Protein AF-A0A1V1T979-F1 (afdb_monomer_lite)

pLDDT: mean 92.72, std 4.86, range [76.5, 98.06]

Structure (mmCIF, N/CA/C/O backbone):
data_AF-A0A1V1T979-F1
#
_entry.id   AF-A0A1V1T979-F1
#
loop_
_atom_site.group_PDB
_atom_site.id
_atom_site.type_symbol
_atom_site.label_atom_id
_atom_site.label_alt_id
_atom_site.label_comp_id
_atom_site.label_asym_id
_atom_site.label_entity_id
_atom_site.label_seq_id
_atom_site.pdbx_PDB_ins_code
_atom_site.Cartn_x
_atom_site.Cartn_y
_atom_site.Cartn_z
_atom_site.occupancy
_atom_site.B_iso_or_equiv
_atom_site.auth_seq_id
_atom_site.auth_comp_id
_atom_site.auth_asym_id
_atom_site.auth_atom_id
_atom_site.pdbx_PDB_model_num
ATOM 1 N N . MET A 1 1 ? 13.358 0.103 -5.852 1.00 85.50 1 MET A N 1
ATOM 2 C CA . MET A 1 1 ? 12.113 0.253 -5.070 1.00 85.50 1 MET A CA 1
ATOM 3 C C . MET A 1 1 ? 11.846 1.735 -4.889 1.00 85.50 1 MET A C 1
ATOM 5 O O . MET A 1 1 ? 12.797 2.460 -4.626 1.00 85.50 1 MET A O 1
ATOM 9 N N . PHE A 1 2 ? 10.605 2.182 -5.067 1.00 93.88 2 PHE A N 1
ATOM 10 C CA . PHE A 1 2 ? 10.219 3.582 -4.874 1.00 93.88 2 PHE A CA 1
ATOM 11 C C . PHE A 1 2 ? 8.944 3.655 -4.034 1.00 93.88 2 PHE A C 1
ATOM 13 O O . PHE A 1 2 ? 8.004 2.914 -4.310 1.00 93.88 2 PHE A O 1
ATOM 20 N N . ASN A 1 3 ? 8.923 4.512 -3.014 1.00 95.56 3 ASN A N 1
ATOM 21 C CA . ASN A 1 3 ? 7.775 4.676 -2.124 1.00 95.56 3 ASN A CA 1
ATOM 22 C C . ASN A 1 3 ? 7.138 6.049 -2.328 1.00 95.56 3 ASN A C 1
ATOM 24 O O . ASN A 1 3 ? 7.848 7.051 -2.448 1.00 95.56 3 ASN A O 1
ATOM 28 N N . ILE A 1 4 ? 5.811 6.080 -2.299 1.00 96.69 4 ILE A N 1
ATOM 29 C CA . ILE A 1 4 ? 5.015 7.303 -2.268 1.00 96.69 4 ILE A CA 1
ATOM 30 C C . ILE A 1 4 ? 4.163 7.263 -1.002 1.00 96.69 4 ILE A C 1
ATOM 32 O O . ILE A 1 4 ? 3.381 6.328 -0.818 1.00 96.69 4 ILE A O 1
ATOM 36 N N . ALA A 1 5 ? 4.334 8.247 -0.123 1.00 95.88 5 ALA A N 1
ATOM 37 C CA . ALA A 1 5 ? 3.540 8.361 1.093 1.00 95.88 5 ALA A CA 1
ATOM 38 C C . ALA A 1 5 ? 2.070 8.655 0.758 1.00 95.88 5 ALA A C 1
ATOM 40 O O . ALA A 1 5 ? 1.781 9.587 0.002 1.00 95.88 5 ALA A O 1
ATOM 41 N N . GLN A 1 6 ? 1.146 7.890 1.350 1.00 95.44 6 GLN A N 1
ATOM 42 C CA . GLN A 1 6 ? -0.293 8.155 1.244 1.00 95.44 6 GLN A CA 1
ATOM 43 C C . GLN A 1 6 ? -0.618 9.574 1.705 1.00 95.44 6 GLN A C 1
ATOM 45 O O . GLN A 1 6 ? -1.377 10.265 1.037 1.00 95.44 6 GLN A O 1
ATOM 50 N N . ASP A 1 7 ? -0.031 10.009 2.818 1.00 95.62 7 ASP A N 1
ATOM 51 C CA . ASP A 1 7 ? -0.361 11.285 3.452 1.00 95.62 7 ASP A CA 1
ATOM 52 C C . ASP A 1 7 ? -0.153 12.478 2.502 1.00 95.62 7 ASP A C 1
ATOM 54 O O . ASP A 1 7 ? -0.946 13.416 2.516 1.00 95.62 7 ASP A O 1
ATOM 58 N N . GLY A 1 8 ? 0.858 12.415 1.629 1.00 95.69 8 GLY A N 1
ATOM 59 C CA . GLY A 1 8 ? 1.082 13.422 0.590 1.00 95.69 8 GLY A CA 1
ATOM 60 C C . GLY A 1 8 ? 0.090 13.325 -0.574 1.00 95.69 8 GLY A C 1
ATOM 61 O O . GLY A 1 8 ? -0.326 14.342 -1.118 1.00 95.69 8 GLY A O 1
ATOM 62 N N . LEU A 1 9 ? -0.315 12.107 -0.951 1.00 94.56 9 LEU A N 1
ATOM 63 C CA . LEU A 1 9 ? -1.319 11.858 -1.998 1.00 94.56 9 LEU A CA 1
ATOM 64 C C . LEU A 1 9 ? -2.746 12.225 -1.561 1.00 94.56 9 LEU A C 1
ATOM 66 O O . LEU A 1 9 ? 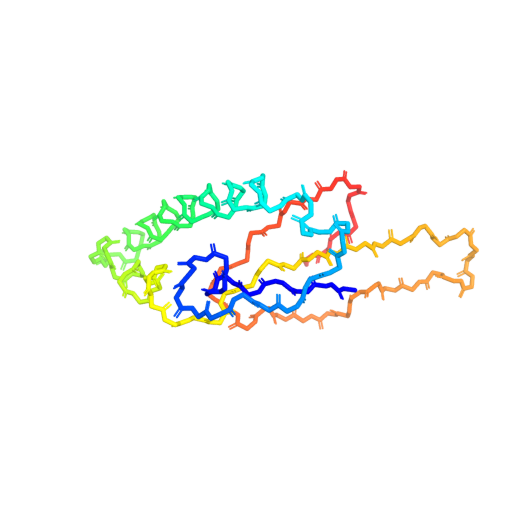-3.589 12.515 -2.405 1.00 94.56 9 LEU A O 1
ATOM 70 N N . MET A 1 10 ? -3.007 12.188 -0.254 1.00 93.62 10 MET A N 1
ATOM 71 C CA . MET A 1 10 ? -4.285 12.526 0.378 1.00 93.62 10 MET A CA 1
ATOM 72 C C . MET A 1 10 ? -4.295 13.942 0.968 1.00 93.62 10 MET A C 1
ATOM 74 O O . MET A 1 10 ? -5.211 14.276 1.713 1.00 93.62 10 MET A O 1
ATOM 78 N N . GLU A 1 11 ? -3.276 14.755 0.672 1.00 93.88 11 GLU A N 1
ATOM 79 C CA . GLU A 1 11 ? -3.163 16.156 1.108 1.00 93.88 11 GLU A CA 1
ATOM 80 C C . GLU A 1 11 ? -3.194 16.348 2.640 1.00 93.88 11 GLU A C 1
ATOM 82 O O . GLU A 1 11 ? -3.469 17.433 3.146 1.00 93.88 11 GLU A O 1
ATOM 87 N N . THR A 1 12 ? -2.872 15.299 3.402 1.00 94.06 12 THR A N 1
ATOM 88 C CA . THR A 1 12 ? -2.701 15.368 4.865 1.00 94.06 12 THR A CA 1
ATOM 89 C C . THR A 1 12 ? -1.350 15.989 5.226 1.00 94.06 12 THR A C 1
ATOM 91 O O . THR A 1 12 ? -1.204 16.638 6.261 1.00 94.06 12 THR A O 1
ATOM 94 N N . THR A 1 13 ? -0.353 15.815 4.356 1.00 95.50 13 THR A N 1
ATOM 95 C CA . THR A 1 13 ? 0.953 16.481 4.416 1.00 95.50 13 THR A CA 1
ATOM 96 C C . THR A 1 13 ? 1.337 17.020 3.037 1.00 95.50 13 THR A C 1
ATOM 98 O O . THR A 1 13 ? 0.737 16.625 2.033 1.00 95.50 13 THR A O 1
ATOM 101 N N . PRO A 1 14 ? 2.332 17.924 2.941 1.00 96.56 14 PRO A N 1
ATOM 102 C CA . PRO A 1 14 ? 2.870 18.324 1.648 1.00 96.56 14 PRO A CA 1
ATOM 103 C C . PRO A 1 14 ? 3.362 17.111 0.852 1.00 96.56 14 PRO A C 1
ATOM 105 O O . PRO A 1 14 ? 4.106 16.275 1.370 1.00 96.56 14 PRO A O 1
ATOM 108 N N . LEU A 1 15 ? 2.970 17.032 -0.420 1.00 95.69 15 LEU A N 1
ATOM 109 C CA . LEU A 1 15 ? 3.399 15.958 -1.308 1.00 95.69 15 LEU A CA 1
ATOM 110 C C . LEU A 1 15 ? 4.932 15.935 -1.419 1.00 95.69 15 LEU A C 1
ATOM 112 O O . LEU A 1 15 ? 5.567 16.956 -1.684 1.00 95.69 15 LEU A O 1
ATOM 116 N N . GLN A 1 16 ? 5.524 14.753 -1.232 1.00 95.44 16 GLN A N 1
ATOM 117 C CA . GLN A 1 16 ? 6.963 14.552 -1.411 1.00 95.44 16 GLN A CA 1
ATOM 118 C C . GLN A 1 16 ? 7.407 14.908 -2.840 1.00 95.44 16 GLN A C 1
ATOM 120 O O . GLN A 1 16 ? 6.619 14.848 -3.781 1.00 95.44 16 GLN A O 1
ATOM 125 N N . SER A 1 17 ? 8.694 15.201 -3.034 1.00 96.06 17 SER A N 1
ATOM 126 C CA . SER A 1 17 ? 9.239 15.361 -4.387 1.00 96.06 17 SER A CA 1
ATOM 127 C C . SER A 1 17 ? 9.100 14.055 -5.180 1.00 96.06 17 SER A C 1
ATOM 129 O O . SER A 1 17 ? 9.469 12.980 -4.695 1.00 96.06 17 SER A O 1
ATOM 131 N N . LEU A 1 18 ? 8.552 14.146 -6.395 1.00 96.38 18 LEU A N 1
ATOM 132 C CA . LEU A 1 18 ? 8.302 13.007 -7.277 1.00 96.38 18 LEU A CA 1
ATOM 133 C C . LEU A 1 18 ? 9.023 13.189 -8.620 1.00 96.38 18 LEU A C 1
ATOM 135 O O . LEU A 1 18 ? 9.028 14.293 -9.166 1.00 96.38 18 LEU A O 1
ATOM 139 N N . PRO A 1 19 ? 9.583 12.113 -9.205 1.00 95.56 19 PRO A N 1
ATOM 140 C CA . PRO A 1 19 ? 10.092 12.148 -10.571 1.00 95.56 19 PRO A CA 1
ATOM 141 C C . PRO A 1 19 ? 8.996 12.549 -11.572 1.00 95.56 19 PRO A C 1
ATOM 143 O O . PRO A 1 19 ? 7.837 12.170 -11.370 1.00 95.56 19 PRO A O 1
ATOM 146 N N . PRO A 1 20 ? 9.334 13.205 -12.699 1.00 95.31 20 PRO A N 1
ATOM 147 C CA . PRO A 1 20 ? 8.349 13.601 -13.712 1.00 95.31 20 PRO A CA 1
ATOM 148 C C . PRO A 1 20 ? 7.484 12.440 -14.225 1.00 95.31 20 PRO A C 1
ATOM 150 O O . PRO A 1 20 ? 6.287 12.607 -14.443 1.00 95.31 20 PRO A O 1
ATOM 153 N N . SER A 1 21 ? 8.072 11.243 -14.339 1.00 92.69 21 SER A N 1
ATOM 154 C CA . SER A 1 21 ? 7.381 10.016 -14.757 1.00 92.69 21 SER A CA 1
ATOM 155 C C . SER A 1 21 ? 6.341 9.503 -13.759 1.00 92.69 21 SER A C 1
ATOM 157 O O . SER A 1 21 ? 5.511 8.686 -14.129 1.00 92.69 21 SER A O 1
ATOM 159 N N . ILE A 1 22 ? 6.378 9.948 -12.503 1.00 95.44 22 ILE A N 1
ATOM 160 C CA . ILE A 1 22 ? 5.358 9.644 -11.493 1.00 95.44 22 ILE A CA 1
ATOM 161 C C . ILE A 1 22 ? 4.396 10.822 -11.366 1.00 95.44 22 ILE A C 1
ATOM 163 O O . ILE A 1 22 ? 3.184 10.626 -11.348 1.00 95.44 22 ILE A O 1
ATOM 167 N N . TYR A 1 23 ? 4.929 12.047 -11.334 1.00 94.94 23 TYR A N 1
ATOM 168 C CA . TYR A 1 23 ? 4.138 13.267 -11.192 1.00 94.94 23 TYR A CA 1
ATOM 169 C C . TYR A 1 23 ? 3.078 13.403 -12.298 1.00 94.94 23 TYR A C 1
ATOM 171 O O . TYR A 1 23 ? 1.916 13.686 -12.012 1.00 94.94 23 TYR A O 1
ATOM 179 N N . GLY A 1 24 ? 3.438 13.096 -13.551 1.00 95.81 24 GLY A N 1
ATOM 180 C CA . GLY A 1 24 ? 2.503 13.107 -14.685 1.00 95.81 24 GLY A CA 1
ATOM 181 C C . GLY A 1 24 ? 1.362 12.081 -14.598 1.00 95.81 24 GLY A C 1
ATOM 182 O O . GLY A 1 24 ? 0.402 12.173 -15.356 1.00 95.81 24 GLY A O 1
ATOM 183 N N . HIS A 1 25 ? 1.436 11.126 -13.665 1.00 96.75 25 HIS A N 1
ATOM 184 C CA . HIS A 1 25 ? 0.451 10.060 -13.462 1.00 96.75 25 HIS A CA 1
ATOM 185 C C . HIS A 1 25 ? -0.179 10.092 -12.061 1.00 96.75 25 HIS A C 1
ATOM 187 O O . HIS A 1 25 ? -0.728 9.089 -11.605 1.00 96.75 25 HIS A O 1
ATOM 193 N N . LEU A 1 26 ? -0.148 11.235 -11.370 1.00 96.50 26 LEU A N 1
ATOM 194 C CA . LEU A 1 26 ? -0.785 11.372 -10.057 1.00 96.50 26 LEU A CA 1
ATOM 195 C C . LEU A 1 26 ? -2.276 10.989 -10.043 1.00 96.50 26 LEU A C 1
ATOM 197 O O . LEU A 1 26 ? -2.656 10.233 -9.150 1.00 96.50 26 LEU A O 1
ATOM 201 N N . PRO A 1 27 ? -3.123 11.410 -11.007 1.00 97.12 27 PRO A N 1
ATOM 202 C CA . PRO A 1 27 ? -4.545 11.069 -10.965 1.00 97.12 27 PRO A CA 1
ATOM 203 C C . PRO A 1 27 ? -4.841 9.556 -10.911 1.00 97.12 27 PRO A C 1
ATOM 205 O O . PRO A 1 27 ? -5.563 9.138 -10.002 1.00 97.12 27 PRO A O 1
ATOM 208 N N . PRO A 1 28 ? -4.283 8.696 -11.793 1.00 97.31 28 PRO A N 1
ATOM 209 C CA . PRO A 1 28 ? -4.499 7.255 -11.677 1.00 97.31 28 PRO A CA 1
ATOM 210 C C . PRO A 1 28 ? -3.852 6.643 -10.427 1.00 97.31 28 PRO A C 1
ATOM 212 O O . PRO A 1 28 ? -4.417 5.705 -9.874 1.00 97.31 28 PRO A O 1
ATOM 215 N N . ILE A 1 29 ? -2.725 7.171 -9.933 1.00 97.19 29 ILE A N 1
ATOM 216 C CA . ILE A 1 29 ? -2.103 6.699 -8.680 1.00 97.19 29 ILE A CA 1
ATOM 217 C C . ILE A 1 29 ? -3.020 6.966 -7.478 1.00 97.19 29 ILE A C 1
ATOM 219 O O . ILE A 1 29 ? -3.233 6.078 -6.654 1.00 97.19 29 ILE A O 1
ATOM 223 N N . ILE A 1 30 ? -3.601 8.165 -7.394 1.00 97.00 30 ILE A N 1
ATOM 224 C CA . ILE A 1 30 ? -4.557 8.534 -6.340 1.00 97.00 30 ILE A CA 1
ATOM 225 C C . ILE A 1 30 ? -5.828 7.690 -6.460 1.00 97.00 30 ILE A C 1
ATOM 227 O O . ILE A 1 30 ? -6.346 7.203 -5.458 1.00 97.00 30 ILE A O 1
ATOM 231 N N . SER A 1 31 ? -6.321 7.473 -7.682 1.00 97.88 31 SER A N 1
ATOM 232 C CA . SER A 1 31 ? -7.470 6.595 -7.914 1.00 97.88 31 SER A CA 1
ATOM 233 C C . SER A 1 31 ? -7.188 5.161 -7.460 1.00 97.88 31 SER A C 1
ATOM 235 O O . SER A 1 31 ? -8.013 4.574 -6.763 1.00 97.88 31 SER A O 1
ATOM 237 N N . TYR A 1 32 ? -6.018 4.609 -7.787 1.00 97.31 32 TYR A N 1
ATOM 238 C CA . TYR A 1 32 ? -5.591 3.288 -7.323 1.00 97.31 32 TYR A CA 1
ATOM 239 C C . TYR A 1 32 ? -5.543 3.215 -5.792 1.00 97.31 32 TYR A C 1
ATOM 241 O O . TYR A 1 32 ? -6.102 2.291 -5.206 1.00 97.31 32 TYR A O 1
ATOM 249 N N . LEU A 1 33 ? -4.953 4.221 -5.137 1.00 96.38 33 LEU A N 1
ATOM 250 C CA . LEU A 1 33 ? -4.884 4.295 -3.678 1.00 96.38 33 LEU A CA 1
ATOM 251 C C . LEU A 1 33 ? -6.267 4.264 -3.022 1.00 96.38 33 LEU A C 1
ATOM 253 O O . LEU A 1 33 ? -6.466 3.517 -2.068 1.00 96.38 33 LEU A O 1
ATOM 257 N N . ARG A 1 34 ? -7.224 5.039 -3.545 1.00 96.06 34 ARG A N 1
ATOM 258 C CA . ARG A 1 34 ? -8.599 5.076 -3.024 1.00 96.06 34 ARG A CA 1
ATOM 259 C C . ARG A 1 34 ? -9.286 3.716 -3.141 1.00 96.06 34 ARG A C 1
ATOM 261 O O . ARG A 1 34 ? -9.829 3.231 -2.159 1.00 96.06 34 ARG A O 1
ATOM 268 N N . HIS A 1 35 ? -9.156 3.044 -4.285 1.00 97.12 35 HIS A N 1
ATOM 269 C CA . HIS A 1 35 ? -9.685 1.685 -4.430 1.00 97.12 35 HIS A CA 1
ATOM 270 C C . HIS A 1 35 ? -9.020 0.694 -3.462 1.00 97.12 35 HIS A C 1
ATOM 272 O O . HIS A 1 35 ? -9.692 -0.171 -2.905 1.00 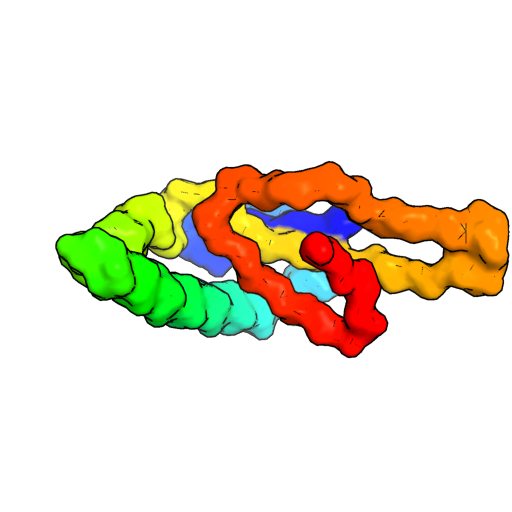97.12 35 HIS A O 1
ATOM 278 N N . CYS A 1 36 ? -7.711 0.815 -3.216 1.00 96.19 36 CYS A N 1
ATOM 279 C CA . CYS A 1 36 ? -7.039 0.010 -2.195 1.00 96.19 36 CYS A CA 1
ATOM 280 C C . CYS A 1 36 ? -7.594 0.281 -0.788 1.00 96.19 36 CYS A C 1
ATOM 282 O O . CYS A 1 36 ? -7.780 -0.669 -0.032 1.00 96.19 36 CYS A O 1
ATOM 284 N N . GLN A 1 37 ? -7.881 1.539 -0.442 1.00 94.75 37 GLN A N 1
ATOM 285 C CA . GLN A 1 37 ? -8.499 1.903 0.839 1.00 94.75 37 GLN A CA 1
ATOM 286 C C . GLN A 1 37 ? -9.889 1.270 0.991 1.00 94.75 37 GLN A C 1
ATOM 288 O O . GLN A 1 37 ? -10.181 0.713 2.049 1.00 94.75 37 GLN A O 1
ATOM 293 N N . ASP A 1 38 ? -10.702 1.263 -0.069 1.00 95.06 38 ASP A N 1
ATOM 294 C CA . ASP A 1 38 ? -12.019 0.612 -0.069 1.00 95.06 38 ASP A CA 1
ATOM 295 C C . ASP A 1 38 ? -11.904 -0.908 0.143 1.00 95.06 38 ASP A 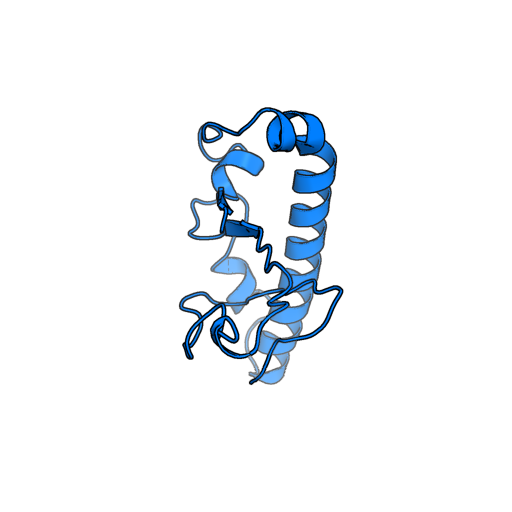C 1
ATOM 297 O O . ASP A 1 38 ? -12.617 -1.490 0.964 1.00 95.06 38 ASP A O 1
ATOM 301 N N . ILE A 1 39 ? -10.959 -1.561 -0.543 1.00 96.19 39 ILE A N 1
ATOM 302 C CA . ILE A 1 39 ? -10.683 -2.996 -0.368 1.00 96.19 39 ILE A CA 1
ATOM 303 C C . ILE A 1 39 ? -10.237 -3.290 1.070 1.00 96.19 39 ILE A C 1
ATOM 305 O O . ILE A 1 39 ? -10.734 -4.231 1.692 1.00 96.19 39 ILE A O 1
ATOM 309 N N . ILE A 1 40 ? -9.325 -2.485 1.619 1.00 95.25 40 ILE A N 1
ATOM 310 C CA . ILE A 1 40 ? -8.840 -2.633 2.998 1.00 95.25 40 ILE A CA 1
ATOM 311 C C . ILE A 1 40 ? -9.986 -2.450 3.997 1.00 95.25 40 ILE A C 1
ATOM 313 O O . ILE A 1 40 ? -10.076 -3.217 4.954 1.00 95.25 40 ILE A O 1
ATOM 317 N N . ALA A 1 41 ? -10.895 -1.498 3.775 1.00 93.88 41 ALA A N 1
ATOM 318 C CA . ALA A 1 41 ? -12.065 -1.310 4.628 1.00 93.88 41 ALA A CA 1
ATOM 319 C C . ALA A 1 41 ? -12.944 -2.573 4.676 1.00 93.88 41 ALA A C 1
ATOM 321 O O . ALA A 1 41 ? -13.335 -3.005 5.762 1.00 93.88 41 ALA A O 1
ATOM 322 N N . ILE A 1 42 ? -13.179 -3.221 3.531 1.00 96.19 42 ILE A N 1
ATOM 323 C CA . ILE A 1 42 ? -13.927 -4.488 3.459 1.00 96.19 42 ILE A CA 1
ATOM 324 C C . ILE A 1 42 ? -13.196 -5.604 4.220 1.00 96.19 42 ILE A C 1
ATOM 326 O O . ILE A 1 42 ? -13.818 -6.324 5.004 1.00 96.19 42 ILE A O 1
ATOM 330 N N . ILE A 1 43 ? -11.879 -5.736 4.024 1.00 96.31 43 ILE A N 1
ATOM 331 C CA . ILE A 1 43 ? -11.052 -6.734 4.722 1.00 96.31 43 ILE A CA 1
ATOM 332 C C . ILE A 1 43 ? -11.107 -6.513 6.238 1.00 96.31 43 ILE A C 1
ATOM 334 O O . ILE A 1 43 ? -11.326 -7.463 6.987 1.00 96.31 43 ILE A O 1
ATOM 338 N N . ASN A 1 44 ? -10.973 -5.269 6.696 1.00 95.75 44 ASN A N 1
ATOM 339 C CA . ASN A 1 44 ? -11.040 -4.910 8.111 1.00 95.75 44 ASN A CA 1
ATOM 340 C C . ASN A 1 44 ? -12.379 -5.304 8.743 1.00 95.75 44 ASN A C 1
ATOM 342 O O . ASN A 1 44 ? -12.387 -5.923 9.806 1.00 95.75 44 ASN A O 1
ATOM 346 N N . VAL A 1 45 ? -13.501 -5.010 8.080 1.00 96.44 45 VAL A N 1
ATOM 347 C CA . VAL A 1 45 ? -14.833 -5.417 8.558 1.00 96.44 45 VAL A CA 1
ATOM 348 C C . VAL A 1 45 ? -14.939 -6.942 8.628 1.00 96.44 45 VAL A C 1
ATOM 350 O O . VAL A 1 45 ? -15.421 -7.488 9.622 1.00 96.44 45 VAL A O 1
ATOM 353 N N . ALA A 1 46 ? -14.462 -7.654 7.603 1.00 97.19 46 ALA A N 1
ATOM 354 C CA . ALA A 1 46 ? -14.491 -9.114 7.578 1.00 97.19 46 ALA A CA 1
ATOM 355 C C . ALA A 1 46 ? -13.643 -9.738 8.700 1.00 97.19 46 ALA A C 1
ATOM 357 O O . ALA A 1 46 ? -14.075 -10.717 9.312 1.00 97.19 46 ALA A O 1
ATOM 358 N N . LEU A 1 47 ? -12.464 -9.180 8.987 1.00 97.06 47 LEU A N 1
ATOM 359 C CA . LEU A 1 47 ? -11.601 -9.615 10.088 1.00 97.06 47 LEU A CA 1
ATOM 360 C C . LEU A 1 47 ? -12.236 -9.318 11.449 1.00 97.06 47 LEU A C 1
ATOM 362 O O . LEU A 1 47 ? -12.257 -10.193 12.310 1.00 97.06 47 LEU A O 1
ATOM 366 N N . ALA A 1 48 ? -12.800 -8.121 11.635 1.00 97.62 48 ALA A N 1
ATOM 367 C CA . ALA A 1 48 ? -13.469 -7.742 12.879 1.00 97.62 48 ALA A CA 1
ATOM 368 C C . ALA A 1 48 ? -14.631 -8.691 13.197 1.00 97.62 48 ALA A C 1
ATOM 370 O O . ALA A 1 48 ? -14.687 -9.246 14.294 1.00 97.62 48 ALA A O 1
ATOM 371 N N . ARG A 1 49 ? -15.495 -8.965 12.209 1.00 97.81 49 ARG A N 1
ATOM 372 C CA . ARG A 1 49 ? -16.611 -9.914 12.348 1.00 97.81 49 ARG A CA 1
ATOM 373 C C . ARG A 1 49 ? -16.139 -11.315 12.731 1.00 97.81 49 ARG A C 1
ATOM 375 O O . ARG A 1 49 ? -16.697 -11.910 13.647 1.00 97.81 49 ARG A O 1
ATOM 382 N N . GLN A 1 50 ? -15.110 -11.835 12.060 1.00 97.75 50 GLN A N 1
ATOM 383 C CA . GLN A 1 50 ? -14.572 -13.175 12.341 1.00 97.75 50 GLN A CA 1
ATOM 384 C C . GLN A 1 50 ? -13.954 -13.289 13.739 1.00 97.75 50 GLN A C 1
ATOM 386 O O . GLN A 1 50 ? -13.942 -14.374 14.315 1.00 97.75 50 GLN A O 1
ATOM 391 N N . LEU A 1 51 ? -13.480 -12.175 14.296 1.00 97.88 51 LEU A N 1
ATOM 392 C CA . LEU A 1 51 ? -12.928 -12.098 15.647 1.00 97.88 51 LEU A CA 1
ATOM 393 C C . LEU A 1 51 ? -13.975 -11.726 16.714 1.00 97.88 51 LEU A C 1
ATOM 395 O O . LEU A 1 51 ? -13.621 -11.610 17.885 1.00 97.88 51 LEU A O 1
ATOM 399 N N . GLY A 1 52 ? -15.248 -11.540 16.341 1.00 97.94 52 GLY A N 1
ATOM 400 C CA . GLY A 1 52 ? -16.313 -11.139 17.269 1.00 97.94 52 GLY A CA 1
ATOM 401 C C . GLY A 1 52 ? -16.177 -9.704 17.793 1.00 97.94 52 GLY A C 1
ATOM 402 O O . GLY A 1 52 ? -16.665 -9.397 18.879 1.00 97.94 52 GLY A O 1
ATOM 403 N N . LEU A 1 53 ? -15.497 -8.834 17.045 1.00 98.06 53 LEU A N 1
ATOM 404 C CA . LEU A 1 53 ? -15.261 -7.432 17.387 1.00 98.06 53 LEU A CA 1
ATOM 405 C C . LEU A 1 53 ? -16.269 -6.510 16.673 1.00 98.06 53 LEU A C 1
ATOM 407 O O . LEU A 1 53 ? -16.804 -6.885 15.625 1.00 98.06 53 LEU A O 1
ATOM 411 N N . PRO A 1 54 ? -16.497 -5.281 17.179 1.00 97.75 54 PRO A N 1
ATOM 412 C CA . PRO A 1 54 ? -17.201 -4.241 16.429 1.00 97.75 54 PRO A CA 1
ATOM 413 C C . PRO A 1 54 ? -16.576 -4.015 15.046 1.00 97.75 54 PRO A C 1
ATOM 415 O O . PRO A 1 54 ? -15.351 -3.991 14.916 1.00 97.75 54 PRO A O 1
ATOM 418 N N . GLU A 1 55 ? -17.403 -3.841 14.012 1.00 95.31 55 GLU A N 1
ATOM 419 C CA . GLU A 1 55 ? -16.958 -3.802 12.605 1.00 95.31 55 GLU A CA 1
ATOM 420 C C . GLU A 1 55 ? -15.962 -2.677 12.298 1.00 95.31 55 GLU A C 1
ATOM 422 O O . GLU A 1 55 ? -15.124 -2.800 11.404 1.00 95.31 55 GLU A O 1
ATOM 427 N N . ASP A 1 56 ? -16.028 -1.589 13.057 1.00 94.56 56 ASP A N 1
ATOM 428 C CA . ASP A 1 56 ? -15.173 -0.417 12.928 1.00 94.56 56 ASP A CA 1
ATOM 429 C C . ASP A 1 56 ? -13.835 -0.549 13.669 1.00 94.56 56 ASP A C 1
ATOM 431 O O . ASP A 1 56 ? -12.955 0.281 13.449 1.00 94.56 56 ASP A O 1
ATOM 435 N N . THR A 1 57 ? -13.637 -1.596 14.483 1.00 95.31 57 THR A N 1
ATOM 436 C CA . THR A 1 57 ? -12.463 -1.754 15.365 1.00 95.31 57 THR A CA 1
ATOM 437 C C . THR A 1 57 ? -11.144 -1.529 14.631 1.00 95.31 57 THR A C 1
ATOM 439 O O . THR A 1 57 ? -10.304 -0.749 15.076 1.00 95.31 57 THR A O 1
ATOM 442 N N . PHE A 1 58 ? -10.953 -2.184 13.483 1.00 93.88 58 PHE A N 1
ATOM 443 C CA . PHE A 1 58 ? -9.716 -2.045 12.715 1.00 93.88 58 PHE A CA 1
ATOM 444 C C . PHE A 1 58 ? -9.698 -0.784 11.855 1.00 93.88 58 PHE A C 1
ATOM 446 O O . PHE A 1 58 ? -8.656 -0.137 11.767 1.00 93.88 58 PHE A O 1
ATOM 453 N N . ALA A 1 59 ? -10.829 -0.407 11.249 1.00 88.12 59 ALA A N 1
ATOM 454 C CA . ALA A 1 59 ? -10.920 0.767 10.381 1.00 88.12 59 ALA A CA 1
ATOM 455 C C . ALA A 1 59 ? -10.660 2.078 11.150 1.00 88.12 59 ALA A C 1
ATOM 457 O O . ALA A 1 59 ? -9.964 2.963 10.651 1.00 88.12 59 ALA A O 1
ATOM 458 N N . ALA A 1 60 ? -11.135 2.176 12.394 1.00 90.75 60 ALA A N 1
ATOM 459 C CA . ALA A 1 60 ? -10.941 3.335 13.263 1.00 90.75 60 ALA A CA 1
ATOM 460 C C . ALA A 1 60 ? -9.460 3.608 13.590 1.00 90.75 60 ALA A C 1
ATOM 46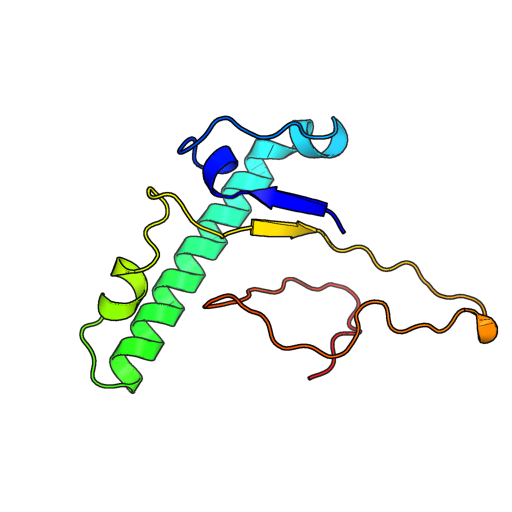2 O O . ALA A 1 60 ? -9.077 4.760 13.817 1.00 90.75 60 ALA A O 1
ATOM 463 N N . LEU A 1 61 ? -8.615 2.570 13.573 1.00 90.75 61 LEU A N 1
ATOM 464 C CA . LEU A 1 61 ? -7.177 2.664 13.851 1.00 90.75 61 LEU A CA 1
ATOM 465 C C . LEU A 1 61 ? -6.342 3.102 12.639 1.00 90.75 61 LEU A C 1
ATOM 467 O O . LEU A 1 61 ? -5.162 3.405 12.794 1.00 90.75 61 LEU A O 1
ATOM 471 N N . GLN A 1 62 ? -6.932 3.152 11.445 1.00 88.94 62 GLN A N 1
ATOM 472 C CA . GLN A 1 62 ? -6.213 3.372 10.185 1.00 88.94 62 GLN A CA 1
ATOM 473 C C . GLN A 1 62 ? -6.920 4.386 9.272 1.00 88.94 62 GLN A C 1
ATOM 475 O O . GLN A 1 62 ? -6.970 4.230 8.055 1.00 88.94 62 GLN A O 1
ATOM 480 N N . SER A 1 63 ? -7.473 5.447 9.873 1.00 87.81 63 SER A N 1
ATOM 481 C CA . SER A 1 63 ? -8.164 6.530 9.159 1.00 87.81 63 SER A CA 1
ATOM 482 C C . SER A 1 63 ? -7.289 7.137 8.047 1.00 87.81 63 SER A C 1
ATOM 484 O O . SER A 1 63 ? -6.243 7.705 8.367 1.00 87.81 63 SER A O 1
ATOM 486 N N . PRO A 1 64 ? -7.732 7.134 6.772 1.00 83.88 64 PRO A N 1
ATOM 487 C CA . PRO A 1 64 ? -6.964 7.683 5.645 1.00 83.88 64 PRO A CA 1
ATOM 488 C C . PRO A 1 64 ? -6.665 9.185 5.719 1.00 83.88 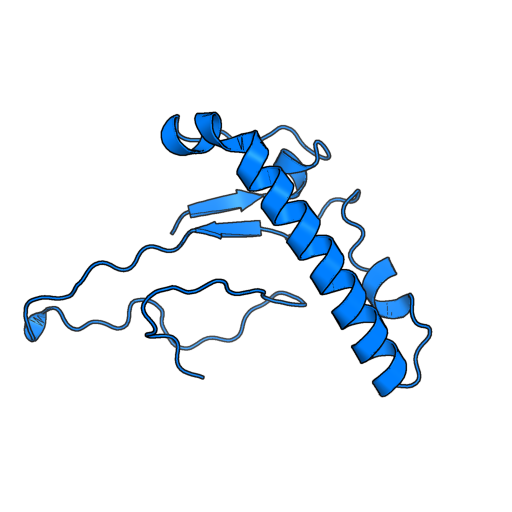64 PRO A C 1
ATOM 490 O O . PRO A 1 64 ? -5.792 9.676 5.013 1.00 83.88 64 PRO A O 1
ATOM 493 N N . THR A 1 65 ? -7.418 9.914 6.543 1.00 85.88 65 THR A N 1
ATOM 494 C CA . THR A 1 65 ? -7.316 11.369 6.747 1.00 85.88 65 THR A CA 1
ATOM 495 C C . THR A 1 65 ? -6.402 11.766 7.907 1.00 85.88 65 THR A C 1
ATOM 497 O O . THR A 1 65 ? -6.268 12.949 8.215 1.00 85.88 65 THR A O 1
ATOM 500 N N . LYS A 1 66 ? -5.819 10.788 8.605 1.00 90.56 66 LYS A N 1
ATOM 501 C CA . LYS A 1 66 ? -4.852 11.014 9.680 1.00 90.56 66 LYS A CA 1
ATOM 502 C C . LYS A 1 66 ? -3.467 10.610 9.196 1.00 90.56 66 LYS A C 1
ATOM 504 O O . LYS A 1 66 ? -3.338 9.772 8.310 1.00 90.56 66 LYS A O 1
ATOM 509 N N . LEU A 1 67 ? -2.446 11.189 9.826 1.00 92.88 67 LEU A N 1
ATOM 510 C CA . LEU A 1 67 ? -1.059 10.807 9.577 1.00 92.88 67 LEU A CA 1
ATOM 511 C C . LEU A 1 67 ? -0.884 9.300 9.753 1.00 92.88 67 LEU A C 1
ATOM 513 O O . LEU A 1 67 ? -1.332 8.729 10.754 1.00 92.88 67 LEU A O 1
ATOM 517 N N . SER A 1 68 ? -0.236 8.668 8.781 1.00 90.62 68 SER A N 1
ATOM 518 C CA . SER A 1 68 ? -0.092 7.220 8.731 1.00 90.62 68 SER A CA 1
ATOM 519 C C . SER A 1 68 ? 1.249 6.802 8.128 1.00 90.62 68 SER A C 1
ATOM 521 O O . SER A 1 68 ? 1.878 7.522 7.361 1.00 90.62 68 SER A O 1
ATOM 523 N N . GLY A 1 69 ? 1.686 5.581 8.440 1.00 91.12 69 GLY A N 1
ATOM 524 C CA . GLY A 1 69 ? 2.838 4.954 7.782 1.00 91.12 69 GLY A CA 1
ATOM 525 C C . GLY A 1 69 ? 2.507 4.324 6.424 1.00 91.12 69 GLY A C 1
ATOM 526 O O . GLY A 1 69 ? 3.307 3.541 5.913 1.00 91.12 69 GLY A O 1
ATOM 527 N N . THR A 1 70 ? 1.323 4.592 5.862 1.00 94.12 70 THR A N 1
ATOM 528 C CA . THR A 1 70 ? 0.846 3.927 4.644 1.00 94.12 70 THR A CA 1
ATOM 529 C C . THR A 1 70 ? 1.613 4.428 3.428 1.00 94.12 70 THR A C 1
ATOM 531 O O . THR A 1 70 ? 1.708 5.631 3.173 1.00 94.12 70 THR A O 1
ATOM 534 N N . VAL A 1 71 ? 2.149 3.497 2.640 1.00 95.50 71 VAL A N 1
ATOM 535 C CA . VAL A 1 71 ? 2.938 3.814 1.447 1.00 95.50 71 VAL A CA 1
ATOM 536 C C . VAL A 1 71 ? 2.496 2.976 0.256 1.00 95.50 71 VAL A C 1
ATOM 538 O O . VAL A 1 71 ? 2.277 1.772 0.372 1.00 95.50 71 VAL A O 1
ATOM 541 N N . LEU A 1 72 ? 2.446 3.600 -0.919 1.00 96.56 72 LEU A N 1
ATOM 542 C CA . LEU A 1 72 ? 2.461 2.874 -2.182 1.00 96.56 72 LEU A CA 1
ATOM 543 C C . LEU A 1 72 ? 3.906 2.536 -2.532 1.00 96.56 72 LEU A C 1
ATOM 545 O O . LEU A 1 72 ? 4.735 3.430 -2.713 1.00 96.56 72 LEU A O 1
ATOM 549 N N . ARG A 1 73 ? 4.204 1.241 -2.640 1.00 95.75 73 ARG A N 1
ATOM 550 C CA . ARG A 1 73 ? 5.540 0.730 -2.955 1.00 95.75 73 ARG A CA 1
ATOM 551 C C . ARG A 1 73 ? 5.587 0.206 -4.383 1.00 95.75 73 ARG A C 1
ATOM 553 O O . ARG A 1 73 ? 5.035 -0.845 -4.690 1.00 95.75 73 ARG A O 1
ATOM 560 N N . LEU A 1 74 ? 6.300 0.917 -5.248 1.00 94.44 74 LEU A N 1
ATOM 561 C CA . LEU A 1 74 ? 6.550 0.509 -6.625 1.00 94.44 74 LEU A CA 1
ATOM 562 C C . LEU A 1 74 ? 7.807 -0.365 -6.688 1.00 94.44 74 LEU A C 1
ATOM 564 O O . LEU A 1 74 ? 8.926 0.069 -6.366 1.00 94.44 74 LEU A O 1
ATOM 568 N N . LEU A 1 75 ? 7.612 -1.609 -7.117 1.00 93.06 75 LEU A N 1
ATOM 569 C CA . LEU A 1 75 ? 8.663 -2.602 -7.296 1.00 93.06 75 LEU A CA 1
ATOM 570 C C . LEU A 1 75 ? 8.825 -2.919 -8.779 1.00 93.06 75 LEU A C 1
ATOM 572 O O . LEU A 1 75 ? 7.855 -3.089 -9.510 1.00 93.06 75 LEU A O 1
ATOM 576 N N . LYS A 1 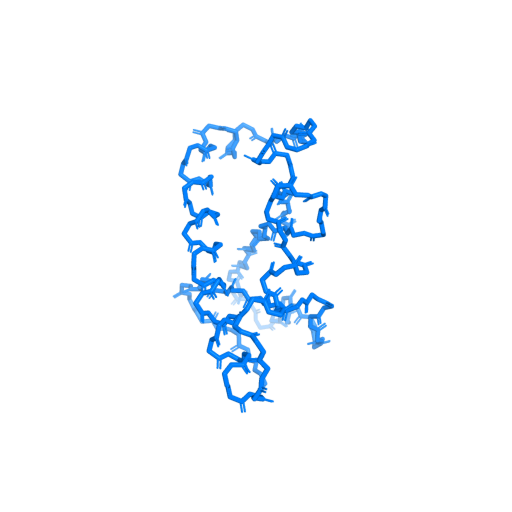76 ? 10.081 -3.000 -9.212 1.00 91.00 76 LYS A N 1
ATOM 577 C CA . LYS A 1 76 ? 10.454 -3.454 -10.546 1.00 91.00 76 LYS A CA 1
ATOM 578 C C . LYS A 1 76 ? 11.632 -4.401 -10.399 1.00 91.00 76 LYS A C 1
ATOM 580 O O . LYS A 1 76 ? 12.720 -3.962 -10.027 1.00 91.00 76 LYS A O 1
ATOM 585 N N . SER A 1 77 ? 11.393 -5.670 -10.696 1.00 88.44 77 SER A N 1
ATOM 586 C CA . SER A 1 77 ? 12.436 -6.680 -10.834 1.00 88.44 77 SER A CA 1
ATOM 587 C C . SER A 1 77 ? 12.735 -6.859 -12.315 1.00 88.44 77 SER A C 1
ATOM 589 O O . SER A 1 77 ? 11.828 -7.057 -13.121 1.00 88.44 77 SER A O 1
ATOM 591 N N . TYR A 1 78 ? 14.006 -6.727 -12.680 1.00 87.44 78 TYR A N 1
ATOM 592 C CA . TYR A 1 78 ? 14.465 -7.000 -14.037 1.00 87.44 78 TYR A CA 1
ATOM 593 C C . TYR A 1 78 ? 14.675 -8.503 -14.220 1.00 87.44 78 TYR A C 1
ATOM 595 O O . TYR A 1 78 ? 14.907 -9.220 -13.248 1.00 87.44 78 TYR A O 1
ATOM 603 N N . ALA A 1 79 ? 14.605 -8.972 -15.465 1.00 87.44 79 ALA A N 1
ATOM 604 C CA . ALA A 1 79 ? 15.009 -10.333 -15.781 1.00 87.44 79 ALA A CA 1
ATOM 605 C C . ALA A 1 79 ? 16.490 -10.539 -15.416 1.00 87.44 79 ALA A C 1
ATOM 607 O O . ALA A 1 79 ? 17.312 -9.652 -15.651 1.00 87.44 79 ALA A O 1
ATOM 608 N N . SER A 1 80 ? 16.816 -11.714 -14.877 1.00 88.00 80 SER A N 1
ATOM 609 C CA . SER A 1 80 ? 18.192 -12.168 -14.653 1.00 88.00 80 SER A CA 1
ATOM 610 C C . SER A 1 80 ? 18.566 -13.141 -15.775 1.00 88.00 80 SER A C 1
ATOM 612 O O . SER A 1 80 ? 18.253 -14.325 -15.656 1.00 88.00 80 SER A O 1
ATOM 614 N N . PRO A 1 81 ? 19.163 -12.667 -16.885 1.00 83.75 81 PRO A N 1
ATOM 615 C CA . PRO A 1 81 ? 19.407 -13.501 -18.063 1.00 83.75 81 PRO A CA 1
ATOM 616 C C . PRO A 1 81 ? 20.482 -14.570 -17.829 1.00 83.75 81 PRO A C 1
ATOM 618 O O . PRO A 1 81 ? 20.422 -15.634 -18.436 1.00 83.75 81 PRO A O 1
ATOM 621 N N . ASP A 1 82 ? 21.430 -14.312 -16.925 1.00 88.81 82 ASP A N 1
ATOM 622 C CA . ASP A 1 82 ? 22.536 -15.226 -16.642 1.00 88.81 82 ASP A CA 1
ATOM 623 C C . ASP A 1 82 ? 22.356 -15.930 -15.298 1.00 88.81 82 ASP A C 1
ATOM 625 O O . ASP A 1 82 ? 21.978 -15.310 -14.301 1.00 88.81 82 ASP A O 1
ATOM 629 N N . ALA A 1 83 ? 22.743 -17.207 -15.238 1.00 80.56 83 ALA A N 1
ATOM 630 C CA . ALA A 1 83 ? 22.667 -18.017 -14.021 1.00 80.56 83 ALA A CA 1
ATOM 631 C C . ALA A 1 83 ? 23.438 -17.399 -12.835 1.00 80.56 83 ALA A C 1
ATOM 633 O O . ALA A 1 83 ? 22.981 -17.460 -11.697 1.00 80.56 83 ALA A O 1
ATOM 634 N N . VAL A 1 84 ? 24.570 -16.735 -13.099 1.00 83.25 84 VAL A N 1
ATOM 635 C CA . VAL A 1 84 ? 25.375 -16.032 -12.077 1.00 83.25 84 VAL A CA 1
ATOM 636 C C . VAL A 1 84 ? 24.659 -14.809 -11.481 1.00 83.25 84 VAL A C 1
ATOM 638 O O . VAL A 1 84 ? 24.985 -14.348 -10.386 1.00 83.25 84 VAL A O 1
ATOM 641 N N . ASN A 1 85 ? 23.659 -14.289 -12.196 1.00 76.69 85 ASN A N 1
ATOM 642 C CA . ASN A 1 85 ? 22.864 -13.123 -11.827 1.00 76.69 85 ASN A CA 1
ATOM 643 C C . ASN A 1 85 ? 21.503 -13.507 -11.225 1.00 76.69 85 ASN A C 1
ATOM 645 O O . ASN A 1 85 ? 20.699 -12.619 -10.921 1.00 76.69 85 ASN A O 1
ATOM 649 N N . LEU A 1 86 ? 21.233 -14.804 -11.024 1.00 78.81 86 LEU A N 1
ATOM 650 C CA . LEU A 1 86 ? 20.065 -15.265 -10.280 1.00 78.81 86 LEU A CA 1
ATOM 651 C C . LEU A 1 86 ? 20.215 -14.846 -8.819 1.00 78.81 86 LEU A C 1
ATOM 653 O O . LEU A 1 86 ? 21.027 -15.383 -8.067 1.00 78.81 86 LEU A O 1
ATOM 657 N N . ARG A 1 87 ? 19.444 -13.835 -8.426 1.00 76.50 87 ARG A N 1
ATOM 658 C CA . ARG A 1 87 ? 19.426 -13.303 -7.066 1.00 76.50 87 ARG A CA 1
ATOM 659 C C . ARG A 1 87 ? 17.989 -13.103 -6.629 1.00 76.50 87 ARG A C 1
ATOM 661 O O . ARG A 1 87 ? 17.160 -12.615 -7.399 1.00 76.50 87 ARG A O 1
ATOM 668 N N . THR A 1 88 ? 17.709 -13.422 -5.373 1.00 81.88 88 THR A N 1
ATOM 669 C CA . THR A 1 88 ? 16.433 -13.070 -4.757 1.00 81.88 88 THR A CA 1
ATOM 670 C C . THR A 1 88 ? 16.339 -11.547 -4.671 1.00 81.88 88 THR A C 1
ATOM 672 O O . THR A 1 88 ? 17.185 -10.905 -4.052 1.00 81.88 88 THR A O 1
ATOM 675 N N . SER A 1 89 ? 15.328 -10.960 -5.320 1.00 81.50 89 SER A N 1
ATOM 676 C CA . SER A 1 89 ? 15.154 -9.497 -5.368 1.00 81.50 89 SER A CA 1
ATOM 677 C C . SER A 1 89 ? 14.841 -8.890 -3.996 1.00 81.50 89 SER A C 1
ATOM 679 O O . SER A 1 89 ? 15.199 -7.745 -3.735 1.00 81.50 89 SER A O 1
ATOM 681 N N . LEU A 1 90 ? 14.166 -9.649 -3.132 1.00 86.50 90 LEU A N 1
ATOM 682 C CA . LEU A 1 90 ? 13.776 -9.247 -1.786 1.00 86.50 90 LEU A CA 1
ATOM 683 C C . LEU A 1 90 ? 14.007 -10.438 -0.849 1.00 86.50 90 LEU A C 1
ATOM 685 O O . LEU A 1 90 ? 13.527 -11.533 -1.128 1.00 86.50 90 LEU A O 1
ATOM 689 N N . ILE A 1 91 ? 14.771 -10.247 0.225 1.00 89.38 91 ILE A N 1
ATOM 690 C CA . ILE A 1 91 ? 15.037 -11.320 1.194 1.00 89.38 91 ILE A CA 1
ATOM 691 C C . ILE A 1 91 ? 13.767 -11.696 1.971 1.00 89.38 91 ILE A C 1
ATOM 693 O O . ILE A 1 91 ? 12.797 -10.935 2.001 1.00 89.38 91 ILE A O 1
ATOM 697 N N . HIS A 1 92 ? 13.779 -12.865 2.615 1.00 91.38 92 HIS A N 1
ATOM 698 C CA . HIS A 1 92 ? 12.683 -13.291 3.483 1.00 91.38 92 HIS A CA 1
ATOM 699 C C . HIS A 1 92 ? 12.464 -12.269 4.605 1.00 91.38 92 HIS A C 1
ATOM 701 O O . HIS A 1 92 ? 13.412 -11.807 5.240 1.00 91.38 92 HIS A O 1
ATOM 707 N N . HIS A 1 93 ? 11.210 -11.892 4.819 1.00 94.00 93 HIS A N 1
ATOM 708 C CA . HIS A 1 93 ? 10.802 -10.960 5.862 1.00 94.00 93 HIS A CA 1
ATOM 709 C C . HIS A 1 93 ? 9.296 -11.093 6.096 1.00 94.00 93 HIS A C 1
ATOM 711 O O . HIS A 1 93 ? 8.574 -11.656 5.274 1.00 94.00 93 HIS A O 1
ATOM 717 N N . THR A 1 94 ? 8.834 -10.542 7.211 1.00 94.88 94 THR A N 1
ATOM 718 C CA . THR A 1 94 ? 7.425 -10.223 7.434 1.00 94.88 94 THR A CA 1
ATOM 719 C C . THR A 1 94 ? 7.233 -8.725 7.265 1.00 94.88 94 THR A C 1
ATOM 721 O O . THR A 1 94 ? 8.110 -7.937 7.636 1.00 94.88 94 THR A O 1
ATOM 724 N N . ASP A 1 95 ? 6.085 -8.318 6.739 1.00 93.00 95 ASP A N 1
ATOM 725 C CA . ASP A 1 95 ? 5.746 -6.902 6.679 1.00 93.00 95 ASP A CA 1
ATOM 726 C C . ASP A 1 95 ? 5.485 -6.344 8.084 1.00 93.00 95 ASP A C 1
ATOM 728 O O . ASP A 1 95 ? 4.897 -6.998 8.940 1.00 93.00 95 ASP A O 1
ATOM 732 N N . PHE A 1 96 ? 5.937 -5.112 8.319 1.00 88.69 96 PHE A N 1
ATOM 733 C CA . PHE A 1 96 ? 5.727 -4.402 9.586 1.00 88.69 96 PHE A CA 1
ATOM 734 C C . PHE A 1 96 ? 4.307 -3.813 9.715 1.00 88.69 96 PHE A C 1
ATOM 736 O O . PHE A 1 96 ? 3.848 -3.535 10.819 1.00 88.69 96 PHE A O 1
ATOM 743 N N . GLY A 1 97 ? 3.630 -3.565 8.588 1.00 89.06 97 GLY A N 1
ATOM 744 C CA . GLY A 1 97 ? 2.322 -2.905 8.544 1.00 89.06 97 GLY A CA 1
ATOM 745 C C . GLY A 1 97 ? 1.143 -3.824 8.878 1.00 89.06 97 GLY A C 1
ATOM 746 O O . GLY A 1 97 ? 1.295 -5.029 9.039 1.00 89.06 97 GLY A O 1
ATOM 747 N N . THR A 1 98 ? -0.057 -3.243 8.951 1.00 91.88 98 THR A N 1
ATOM 748 C CA . THR A 1 98 ? -1.294 -3.973 9.281 1.00 91.88 98 THR A CA 1
ATOM 749 C C . THR A 1 98 ? -1.774 -4.873 8.139 1.00 91.88 98 THR A C 1
ATOM 751 O O . THR A 1 98 ? -2.122 -6.025 8.373 1.00 91.88 98 THR A O 1
ATOM 754 N N . VAL A 1 99 ? -1.807 -4.353 6.907 1.00 94.06 99 VAL A N 1
ATOM 755 C CA . VAL A 1 99 ? -2.233 -5.082 5.701 1.00 94.06 99 VAL A CA 1
ATOM 756 C C . VAL A 1 99 ? -1.371 -4.640 4.520 1.00 94.06 99 VAL A C 1
ATOM 758 O O . VAL A 1 99 ? -1.198 -3.442 4.295 1.00 94.06 99 VAL A O 1
ATOM 761 N N . THR A 1 100 ? -0.887 -5.603 3.733 1.00 95.62 100 THR A N 1
ATOM 762 C CA . THR A 1 100 ? -0.215 -5.357 2.450 1.00 95.62 100 THR A CA 1
ATOM 763 C C . THR A 1 100 ? -1.094 -5.859 1.310 1.00 95.62 100 THR A C 1
ATOM 765 O O . THR A 1 100 ? -1.391 -7.049 1.226 1.00 95.62 100 THR A O 1
ATOM 768 N N . LEU A 1 101 ? -1.486 -4.962 0.401 1.00 96.12 101 LEU A N 1
ATOM 769 C CA . LEU A 1 101 ? -2.105 -5.332 -0.872 1.00 96.12 101 LEU A CA 1
ATOM 770 C C . LEU A 1 101 ? -1.038 -5.367 -1.969 1.00 96.12 101 LEU A C 1
ATOM 772 O O . LEU A 1 101 ? -0.364 -4.365 -2.215 1.00 96.12 101 LEU A O 1
ATOM 776 N N . LEU A 1 102 ? -0.903 -6.507 -2.649 1.00 95.31 102 LEU A N 1
ATOM 777 C CA . LEU A 1 102 ? 0.055 -6.692 -3.738 1.00 95.31 102 LEU A CA 1
ATOM 778 C C . LEU A 1 102 ? -0.666 -6.903 -5.071 1.00 95.31 102 LEU A C 1
ATOM 780 O O . LEU A 1 102 ? -1.312 -7.927 -5.282 1.00 95.31 102 LEU A O 1
ATOM 784 N N . ALA A 1 103 ? -0.472 -5.971 -6.003 1.00 94.38 103 ALA A N 1
ATOM 785 C CA . ALA A 1 103 ? -0.766 -6.182 -7.416 1.00 94.38 103 ALA A CA 1
ATOM 786 C C . ALA A 1 103 ? 0.513 -6.650 -8.129 1.00 94.38 103 ALA A C 1
ATOM 788 O O . ALA A 1 103 ? 1.503 -5.918 -8.176 1.00 94.38 103 ALA A O 1
ATOM 789 N N . ASN A 1 104 ? 0.506 -7.869 -8.674 1.00 92.75 104 ASN A N 1
ATOM 790 C CA . ASN A 1 104 ? 1.649 -8.465 -9.370 1.00 92.75 104 ASN A CA 1
ATOM 791 C C . ASN A 1 104 ? 1.262 -8.938 -10.780 1.00 92.75 104 ASN A C 1
ATOM 793 O O . ASN A 1 104 ? 0.130 -9.359 -10.999 1.00 92.75 104 ASN A O 1
ATOM 797 N N . ILE A 1 105 ? 2.214 -8.895 -11.720 1.00 89.19 105 ILE A N 1
ATOM 798 C CA . ILE A 1 105 ? 1.998 -9.233 -13.138 1.00 89.19 105 ILE A CA 1
ATOM 799 C C . ILE A 1 105 ? 2.706 -10.538 -13.532 1.00 89.19 105 ILE A C 1
ATOM 801 O O . ILE A 1 105 ? 2.107 -11.378 -14.191 1.00 89.19 105 ILE A O 1
ATOM 805 N N . VAL A 1 106 ? 3.979 -10.718 -13.152 1.00 86.69 106 VAL A N 1
ATOM 806 C CA . VAL A 1 106 ? 4.869 -11.743 -13.756 1.00 86.69 106 VAL A CA 1
ATOM 807 C C . VAL A 1 106 ? 5.207 -12.899 -12.797 1.00 86.69 106 VAL A C 1
ATOM 809 O O . VAL A 1 106 ? 6.054 -13.735 -13.095 1.00 86.69 106 VAL A O 1
ATOM 812 N N . GLY A 1 107 ? 4.551 -12.977 -11.634 1.00 86.00 107 GLY A N 1
ATOM 813 C CA . GLY A 1 107 ? 4.849 -13.985 -10.607 1.00 86.00 107 GLY A CA 1
ATOM 814 C C . GLY A 1 107 ? 6.105 -13.657 -9.786 1.00 86.00 107 GLY A C 1
ATOM 815 O O . GLY A 1 107 ? 6.494 -12.496 -9.687 1.00 86.00 107 GLY A O 1
ATOM 816 N N . GLY A 1 108 ? 6.696 -14.666 -9.140 1.00 89.12 108 GLY A N 1
ATOM 817 C CA . GLY A 1 108 ? 7.957 -14.551 -8.386 1.00 89.12 108 GLY A CA 1
ATOM 818 C C . GLY A 1 108 ? 7.829 -14.307 -6.876 1.00 89.12 108 GLY A C 1
ATOM 819 O O . GLY A 1 108 ? 8.809 -14.505 -6.163 1.00 89.12 108 GLY A O 1
ATOM 820 N N . LEU A 1 109 ? 6.646 -13.931 -6.374 1.00 90.88 109 LEU A N 1
ATOM 821 C CA . LEU A 1 109 ? 6.376 -13.927 -4.931 1.00 90.88 109 LEU A CA 1
ATOM 822 C C . LEU A 1 109 ? 6.328 -15.372 -4.411 1.00 90.88 109 LEU A C 1
ATOM 824 O O . LEU A 1 109 ? 5.690 -16.228 -5.023 1.00 90.88 109 LEU A O 1
ATOM 828 N N . GLN A 1 110 ? 6.964 -15.609 -3.267 1.00 91.44 110 GLN A N 1
ATOM 829 C CA . GLN A 1 110 ? 6.906 -16.858 -2.510 1.00 91.44 110 GLN A CA 1
ATOM 830 C C . GLN A 1 110 ? 6.579 -16.525 -1.049 1.00 91.44 110 GLN A C 1
ATOM 832 O O . GLN A 1 110 ? 7.035 -15.492 -0.553 1.00 91.44 110 GLN A O 1
ATOM 837 N N . ILE A 1 111 ? 5.765 -17.369 -0.409 1.00 89.75 111 ILE A N 1
ATOM 838 C CA . ILE A 1 111 ? 5.381 -17.294 1.011 1.00 89.75 111 ILE A CA 1
ATOM 839 C C . ILE A 1 111 ? 5.941 -18.530 1.702 1.00 89.75 111 ILE A C 1
ATOM 841 O O . ILE A 1 111 ? 5.744 -19.630 1.134 1.00 89.75 111 ILE A O 1
#

Foldseek 3Di:
DDKWALCCLVVVDPGDDDDPVVVVVSVVVSVVVVVVLVVVLVVQQVVCVVVVHDSCVVVVVPPSNDDDPDIDDDDDDDDDPDPVSDDQPDDDDDDPDDDDDDDDDPDDDDD

Sequence (111 aa):
MFNIAQDGLMETTPLQSLPPSIYGHLPPIISYLRHCQDIIAIINVALARQLGLPEDTFAALQSPTKLSGTVLRLLKSYASPDAVNLRTSLIHHTDFGTVTLLANIVGGLQI

Radius of gyration: 16.84 Å; chains: 1; bounding box: 43×36×36 Å

Secondary structure (DSSP, 8-state):
-EEEEHHHHTTSSPPPP--HHHHTTHHHHHHHHHHHHHHHHHHHHHHHHHTT--TTTTGGGG-TTS----EEEE--PPP--SGGG---SS-S---SSS------SS-----